Protein AF-A0A0G1VNS0-F1 (afdb_monomer_lite)

pLDDT: mean 80.57, std 12.19, range [51.22, 95.12]

Radius of gyration: 17.67 Å; chains: 1; bounding box: 46×28×46 Å

Structure (mmCIF, N/CA/C/O backbone):
data_AF-A0A0G1VNS0-F1
#
_entry.id   AF-A0A0G1VNS0-F1
#
loop_
_atom_site.group_PDB
_atom_site.id
_atom_site.type_symbol
_atom_site.label_atom_id
_atom_site.label_alt_id
_atom_site.label_comp_id
_atom_site.label_asym_id
_atom_site.label_entity_id
_atom_site.label_seq_id
_atom_site.pdbx_PDB_ins_code
_atom_site.Cartn_x
_atom_site.Cartn_y
_atom_site.Cartn_z
_atom_site.occupancy
_atom_site.B_iso_or_equiv
_atom_site.auth_seq_id
_atom_site.auth_comp_id
_atom_site.auth_asym_id
_atom_site.auth_atom_id
_atom_site.pdbx_PDB_model_num
ATOM 1 N N . MET A 1 1 ? 14.823 4.173 17.564 1.00 51.22 1 MET A N 1
ATOM 2 C CA . MET A 1 1 ? 14.722 3.215 16.434 1.00 51.22 1 MET A CA 1
ATOM 3 C C . MET A 1 1 ? 13.473 3.405 15.564 1.00 51.22 1 MET A C 1
ATOM 5 O O . MET A 1 1 ? 13.631 3.394 14.354 1.00 51.22 1 MET A O 1
ATOM 9 N N . LYS A 1 2 ? 12.267 3.659 16.111 1.00 54.31 2 LYS A N 1
ATOM 10 C CA . LYS A 1 2 ? 11.039 3.871 15.301 1.00 54.31 2 LYS A CA 1
ATOM 11 C C . LYS A 1 2 ? 11.139 4.997 14.253 1.00 54.31 2 LYS A C 1
ATOM 13 O O . LYS A 1 2 ? 10.669 4.820 13.140 1.00 54.31 2 LYS A O 1
ATOM 18 N N . HIS A 1 3 ? 11.786 6.119 14.576 1.00 52.09 3 HIS A N 1
ATOM 19 C CA . HIS A 1 3 ? 11.880 7.263 13.655 1.00 52.09 3 HIS A CA 1
ATOM 20 C C . HIS A 1 3 ? 12.806 7.024 12.457 1.00 52.09 3 HIS A C 1
ATOM 22 O O . HIS A 1 3 ? 12.506 7.506 11.376 1.00 52.09 3 HIS A O 1
ATOM 28 N N . ILE A 1 4 ? 13.879 6.243 12.622 1.00 65.94 4 ILE A N 1
ATOM 29 C CA . ILE A 1 4 ? 14.834 5.946 11.541 1.00 65.94 4 ILE A CA 1
ATOM 30 C C . ILE A 1 4 ? 14.182 5.046 10.491 1.00 65.94 4 ILE A C 1
ATOM 32 O O . ILE A 1 4 ? 14.292 5.323 9.307 1.00 65.94 4 ILE A O 1
ATOM 36 N N . VAL A 1 5 ? 13.426 4.029 10.922 1.00 63.66 5 VAL A N 1
ATOM 37 C CA . VAL A 1 5 ? 12.705 3.132 10.004 1.00 63.66 5 VAL A CA 1
ATOM 38 C C . VAL A 1 5 ? 11.670 3.901 9.185 1.00 63.66 5 VAL A C 1
ATOM 40 O O . VAL A 1 5 ? 11.587 3.700 7.982 1.00 63.66 5 VAL A O 1
ATOM 43 N N . VAL A 1 6 ? 10.931 4.823 9.811 1.00 59.28 6 VAL A N 1
ATOM 44 C CA . VAL A 1 6 ? 9.954 5.673 9.108 1.00 59.28 6 VAL A CA 1
ATOM 45 C C . VAL A 1 6 ? 10.649 6.615 8.123 1.00 59.28 6 VAL A C 1
ATOM 47 O O . VAL A 1 6 ? 10.181 6.767 7.000 1.00 59.28 6 VAL A O 1
ATOM 50 N N . LEU A 1 7 ? 11.786 7.205 8.507 1.00 65.12 7 LEU A N 1
ATOM 51 C CA . LEU A 1 7 ? 12.551 8.105 7.642 1.00 65.12 7 LEU A CA 1
ATOM 52 C C . LEU A 1 7 ? 13.134 7.363 6.430 1.00 65.12 7 LEU A C 1
ATOM 54 O O . LEU A 1 7 ? 13.029 7.847 5.308 1.00 65.12 7 LEU A O 1
ATOM 58 N N . SER A 1 8 ? 13.665 6.155 6.638 1.00 67.00 8 SER A N 1
ATOM 59 C CA . SER A 1 8 ?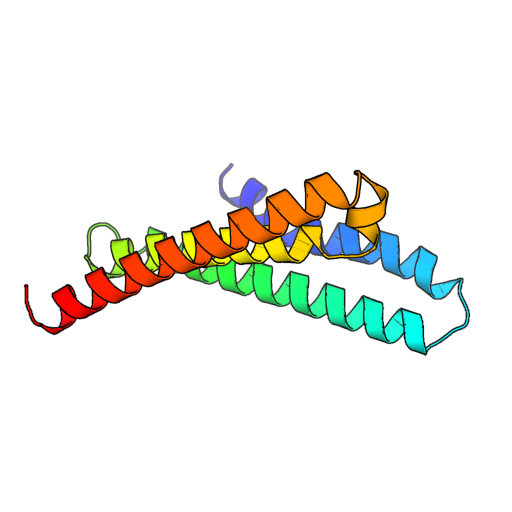 14.109 5.264 5.562 1.00 67.00 8 SER A CA 1
ATOM 60 C C . SER A 1 8 ? 12.954 4.857 4.650 1.00 67.00 8 SER A C 1
ATOM 62 O O . SER A 1 8 ? 13.124 4.856 3.437 1.00 67.00 8 SER A O 1
ATOM 64 N N . PHE A 1 9 ? 11.771 4.568 5.204 1.00 65.50 9 PHE A N 1
ATOM 65 C CA . PHE A 1 9 ? 10.589 4.215 4.412 1.00 65.50 9 PHE A CA 1
ATOM 66 C C . PHE A 1 9 ? 10.145 5.377 3.513 1.00 65.50 9 PHE A C 1
ATOM 68 O O . PHE A 1 9 ? 9.815 5.159 2.358 1.00 65.50 9 PHE A O 1
ATOM 75 N N . VAL A 1 10 ? 10.185 6.615 4.013 1.00 69.25 10 VAL A N 1
ATOM 76 C CA . VAL A 1 10 ? 9.794 7.815 3.250 1.00 69.25 10 VAL A CA 1
ATOM 77 C C . VAL A 1 10 ? 10.838 8.216 2.207 1.00 69.25 10 VAL A C 1
ATOM 79 O O . VAL A 1 10 ? 10.474 8.677 1.129 1.00 69.25 10 VAL A O 1
ATOM 82 N N . LEU A 1 11 ? 12.127 8.034 2.498 1.00 73.19 11 LEU A N 1
ATOM 83 C CA . LEU A 1 11 ? 13.208 8.398 1.577 1.00 73.19 11 LEU A CA 1
ATOM 84 C C . LEU A 1 11 ? 13.453 7.353 0.487 1.00 73.19 11 LEU A C 1
ATOM 86 O O . LEU A 1 11 ? 13.945 7.705 -0.581 1.00 73.19 11 LEU A O 1
ATOM 90 N N . PHE A 1 12 ? 13.104 6.088 0.722 1.00 74.94 12 PHE A N 1
ATOM 91 C CA . PHE A 1 12 ? 13.364 5.009 -0.232 1.00 74.94 12 PHE A CA 1
ATOM 92 C C . PHE A 1 12 ? 12.698 5.224 -1.609 1.00 74.94 12 PHE A C 1
ATOM 94 O O . PHE A 1 12 ? 13.404 5.109 -2.611 1.00 74.94 12 PHE A O 1
ATOM 101 N N . PRO A 1 13 ? 11.413 5.629 -1.712 1.00 72.88 13 PRO A N 1
ATOM 102 C CA . PRO A 1 13 ? 10.793 5.960 -2.996 1.00 72.88 13 PRO A CA 1
ATOM 103 C C . PRO A 1 13 ? 11.476 7.134 -3.708 1.00 72.88 13 PRO A C 1
ATOM 105 O O . PRO A 1 13 ? 11.640 7.098 -4.923 1.00 72.88 13 PRO A O 1
ATOM 108 N N . ALA A 1 14 ? 11.905 8.157 -2.962 1.00 72.94 14 ALA A N 1
ATOM 109 C CA . ALA A 1 14 ? 12.564 9.335 -3.524 1.00 72.94 14 ALA A CA 1
ATOM 110 C C . ALA A 1 14 ? 13.975 9.020 -4.054 1.00 72.94 14 ALA A C 1
ATOM 112 O O . ALA A 1 14 ? 14.368 9.524 -5.103 1.00 72.94 14 ALA A O 1
ATOM 113 N N . LEU A 1 15 ? 14.722 8.155 -3.359 1.00 74.62 15 LEU A N 1
ATOM 114 C CA . LEU A 1 15 ? 16.042 7.693 -3.798 1.00 74.62 15 LEU A CA 1
ATOM 115 C C . LEU A 1 15 ? 15.947 6.760 -5.010 1.00 74.62 15 LEU A C 1
ATOM 117 O O . LEU A 1 15 ? 16.730 6.894 -5.947 1.00 74.62 15 LEU A O 1
ATOM 121 N N . ALA A 1 16 ? 14.970 5.848 -5.018 1.00 73.19 16 ALA A N 1
ATOM 122 C CA . ALA A 1 16 ? 14.718 4.978 -6.163 1.00 73.19 16 ALA A CA 1
ATOM 123 C C . ALA A 1 16 ? 14.303 5.790 -7.404 1.00 73.19 16 ALA A C 1
ATOM 125 O O . ALA A 1 16 ? 14.773 5.512 -8.504 1.00 73.19 16 ALA A O 1
ATOM 126 N N . PHE A 1 17 ? 13.501 6.842 -7.215 1.00 70.50 17 PHE A N 1
ATOM 127 C CA . PHE A 1 17 ? 13.148 7.783 -8.273 1.00 70.50 17 PHE A CA 1
ATOM 128 C C . PHE A 1 17 ? 14.375 8.496 -8.849 1.00 70.50 17 PHE A C 1
ATOM 130 O O . PHE A 1 17 ? 14.575 8.461 -10.062 1.00 70.50 17 PHE A O 1
ATOM 137 N N . ALA A 1 18 ? 15.220 9.084 -7.995 1.00 69.75 18 ALA A N 1
ATOM 138 C CA . ALA A 1 18 ? 16.406 9.829 -8.422 1.00 69.75 18 ALA A CA 1
ATOM 139 C C . ALA A 1 18 ? 17.325 9.004 -9.344 1.00 69.75 18 ALA A C 1
ATOM 141 O O . ALA A 1 18 ? 17.737 9.500 -10.389 1.00 69.75 18 ALA A O 1
ATOM 142 N N . GLY A 1 19 ? 17.552 7.724 -9.023 1.00 66.56 19 GLY A N 1
ATOM 143 C CA . GLY A 1 19 ? 18.365 6.830 -9.857 1.00 66.56 19 GLY A CA 1
ATOM 144 C C . GLY A 1 19 ? 17.754 6.498 -11.225 1.00 66.56 19 GLY A C 1
ATOM 145 O O . GLY A 1 19 ? 18.482 6.170 -12.156 1.00 66.56 19 GLY A O 1
ATOM 146 N N . THR A 1 20 ? 16.430 6.598 -11.380 1.00 64.88 20 THR A N 1
ATOM 147 C CA . THR A 1 20 ? 15.768 6.398 -12.685 1.00 64.88 20 THR A CA 1
ATOM 148 C C . THR A 1 20 ? 15.674 7.671 -13.518 1.00 64.88 20 THR A C 1
ATOM 150 O O . THR A 1 20 ? 15.643 7.592 -14.741 1.00 64.88 20 THR A O 1
ATOM 153 N N . VAL A 1 21 ? 15.646 8.850 -12.889 1.00 64.44 21 VAL A N 1
ATOM 154 C CA . VAL A 1 21 ? 15.587 10.131 -13.610 1.00 64.44 21 VAL A CA 1
ATOM 155 C C . VAL A 1 21 ? 16.898 10.413 -14.336 1.00 64.44 21 VAL A C 1
ATOM 157 O O . VAL A 1 21 ? 16.852 10.880 -15.469 1.00 64.44 21 VAL A O 1
ATOM 160 N N . GLU A 1 22 ? 18.046 10.085 -13.737 1.00 61.44 22 GLU A N 1
ATOM 161 C CA . GLU A 1 22 ? 19.348 10.227 -14.406 1.00 61.44 22 GLU A CA 1
ATOM 162 C C . GLU A 1 22 ? 19.436 9.376 -15.679 1.00 61.44 22 GLU A C 1
ATOM 164 O O . GLU A 1 22 ? 19.898 9.876 -16.700 1.00 61.44 22 GLU A O 1
ATOM 169 N N . SER A 1 23 ? 18.918 8.139 -15.669 1.00 59.06 23 SER A N 1
ATOM 170 C CA . SER A 1 23 ? 18.929 7.297 -16.874 1.00 59.06 23 SER A CA 1
ATOM 171 C C . SER A 1 23 ? 17.887 7.713 -17.914 1.00 59.06 23 SER A C 1
ATOM 173 O O . SER A 1 23 ? 18.105 7.521 -19.103 1.00 59.06 23 SER A O 1
ATOM 175 N N . LEU A 1 24 ? 16.763 8.304 -17.496 1.00 54.31 24 LEU A N 1
ATOM 176 C CA . LEU A 1 24 ? 15.711 8.781 -18.400 1.00 54.31 24 LEU A CA 1
ATOM 177 C C . LEU A 1 24 ? 16.017 10.151 -19.014 1.00 54.31 24 LEU A C 1
ATOM 179 O O . LEU A 1 24 ? 15.523 10.441 -20.097 1.00 54.31 24 LEU A O 1
ATOM 183 N N . ALA A 1 25 ? 16.821 10.984 -18.348 1.00 58.03 25 ALA A N 1
ATOM 184 C CA . ALA A 1 25 ? 17.266 12.277 -18.869 1.00 58.03 25 ALA A CA 1
ATOM 185 C C . ALA A 1 25 ? 18.262 12.139 -20.035 1.00 58.03 25 ALA A C 1
ATOM 187 O O . ALA A 1 25 ? 18.406 13.066 -20.827 1.00 58.03 25 ALA A O 1
ATOM 188 N N . GLU A 1 26 ? 18.925 10.985 -20.154 1.00 60.38 26 GLU A N 1
ATOM 189 C CA . GLU A 1 26 ? 19.856 10.672 -21.244 1.00 60.38 26 GLU A CA 1
ATOM 190 C C . GLU A 1 26 ? 19.131 10.208 -22.528 1.00 60.38 26 GLU A C 1
ATOM 192 O O . GLU A 1 26 ? 19.710 10.239 -23.614 1.00 60.38 26 GLU A O 1
ATOM 197 N N . PHE A 1 27 ? 17.845 9.835 -22.435 1.00 54.06 27 PHE A N 1
ATOM 198 C CA . PHE A 1 27 ? 17.007 9.458 -23.578 1.00 54.06 27 PHE A CA 1
ATOM 199 C C . PHE A 1 27 ? 16.077 10.612 -23.981 1.00 54.06 27 PHE A C 1
ATOM 201 O O . PHE A 1 27 ? 15.054 10.884 -23.355 1.00 54.06 27 PHE A O 1
ATOM 208 N N . GLU A 1 28 ? 16.456 11.283 -25.065 1.00 55.38 28 GLU A N 1
ATOM 209 C CA . GLU A 1 28 ? 15.821 12.457 -25.672 1.00 55.38 28 GLU A CA 1
ATOM 210 C C . GLU A 1 28 ? 14.464 12.130 -26.340 1.00 55.38 28 GLU A C 1
ATOM 212 O O . GLU A 1 28 ? 14.289 12.259 -27.548 1.00 55.38 28 GLU A O 1
ATOM 217 N N . ASP A 1 29 ? 13.474 11.700 -25.551 1.00 59.28 29 ASP A N 1
ATOM 218 C CA . ASP A 1 29 ? 12.064 11.704 -25.950 1.00 59.28 29 ASP A CA 1
ATOM 219 C C . ASP A 1 29 ? 11.186 12.139 -24.764 1.00 59.28 29 ASP A C 1
ATOM 221 O O . ASP A 1 29 ? 10.894 11.379 -23.833 1.00 59.28 29 ASP A O 1
ATOM 225 N N . ASN A 1 30 ? 10.771 13.411 -24.786 1.00 57.94 30 ASN A N 1
ATOM 226 C CA . ASN A 1 30 ? 10.012 14.074 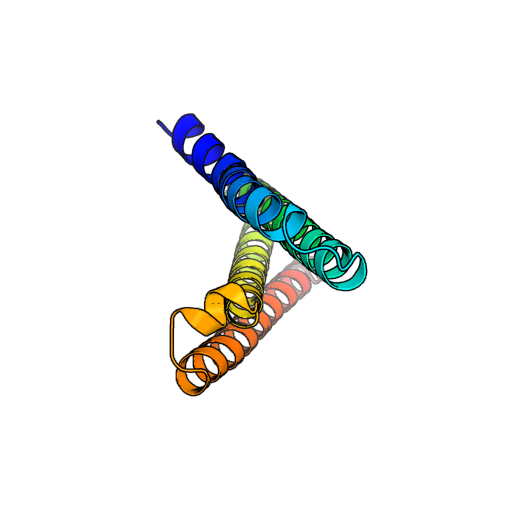-23.716 1.00 57.94 30 ASN A CA 1
ATOM 227 C C . ASN A 1 30 ? 8.746 13.304 -23.293 1.00 57.94 30 ASN A C 1
ATOM 229 O O . ASN A 1 30 ? 8.296 13.424 -22.151 1.00 57.94 30 ASN A O 1
ATOM 233 N N . SER A 1 31 ? 8.182 12.492 -24.191 1.00 61.78 31 SER A N 1
ATOM 234 C CA . SER A 1 31 ? 6.983 11.691 -23.934 1.00 61.78 31 SER A CA 1
ATOM 235 C C . SER A 1 31 ? 7.228 10.583 -22.900 1.00 61.78 31 SER A C 1
ATOM 237 O O . SER A 1 31 ? 6.395 10.362 -22.018 1.00 61.78 31 SER A O 1
ATOM 239 N N . GLY A 1 32 ? 8.385 9.913 -22.960 1.00 65.38 32 GLY A N 1
ATOM 240 C CA . GLY A 1 32 ? 8.748 8.843 -22.023 1.00 65.38 32 GLY A CA 1
ATOM 241 C C . GLY A 1 32 ? 9.095 9.375 -20.633 1.00 65.38 32 GLY A C 1
ATOM 242 O O . GLY A 1 32 ? 8.693 8.800 -19.617 1.00 65.38 32 GLY A O 1
ATOM 243 N N . LEU A 1 33 ? 9.767 10.528 -20.584 1.00 70.38 33 LEU A N 1
ATOM 244 C CA . LEU A 1 33 ? 10.130 11.199 -19.339 1.00 70.38 33 LEU A CA 1
ATOM 245 C C . LEU A 1 33 ? 8.887 11.686 -18.580 1.00 70.38 33 LEU A C 1
ATOM 247 O O . LEU A 1 33 ? 8.761 11.419 -17.387 1.00 70.38 33 LEU A O 1
ATOM 251 N N . LEU A 1 34 ? 7.925 12.321 -19.261 1.00 75.44 34 LEU A N 1
ATOM 252 C CA . LEU A 1 34 ? 6.659 12.759 -18.653 1.00 75.44 34 LEU A CA 1
ATOM 253 C C . LEU A 1 34 ? 5.834 11.585 -18.106 1.00 75.44 34 LEU A C 1
ATOM 255 O O . LEU A 1 34 ? 5.308 11.668 -16.993 1.00 75.44 34 LEU A O 1
ATOM 259 N N . ALA A 1 35 ? 5.745 10.480 -18.853 1.00 74.88 35 ALA A N 1
ATOM 260 C CA . ALA A 1 35 ? 5.047 9.278 -18.404 1.00 74.88 35 ALA A CA 1
ATOM 261 C C . ALA A 1 35 ? 5.707 8.678 -17.151 1.00 74.88 35 ALA A C 1
ATOM 263 O O . ALA A 1 35 ? 5.019 8.358 -16.180 1.00 74.88 35 ALA A O 1
ATOM 264 N N . SER A 1 36 ? 7.040 8.597 -17.132 1.00 76.25 36 SER A N 1
ATOM 265 C CA . SER A 1 36 ? 7.790 8.119 -15.969 1.00 76.25 36 SER A CA 1
ATOM 266 C C . SER A 1 36 ? 7.623 9.035 -14.752 1.00 76.25 36 SER A C 1
ATOM 268 O O . SER A 1 36 ? 7.293 8.558 -13.666 1.00 76.25 36 SER A O 1
ATOM 270 N N . LEU A 1 37 ? 7.751 10.356 -14.928 1.00 81.38 37 LEU A N 1
ATOM 271 C CA . LEU A 1 37 ? 7.495 11.343 -13.873 1.00 81.38 37 LEU A CA 1
ATOM 272 C C . LEU A 1 37 ? 6.082 11.200 -13.293 1.00 81.38 37 LEU A C 1
ATOM 274 O O . LEU A 1 37 ? 5.904 11.249 -12.076 1.00 81.38 37 LEU A O 1
ATOM 278 N N . SER A 1 38 ? 5.077 10.996 -14.150 1.00 83.56 38 SER A N 1
ATOM 279 C CA . SER A 1 38 ? 3.691 10.798 -13.723 1.00 83.56 38 SER A CA 1
ATOM 280 C C . SER A 1 38 ? 3.528 9.526 -12.888 1.00 83.56 38 SER A C 1
ATOM 282 O O . SER A 1 38 ? 2.858 9.556 -11.855 1.00 83.56 38 SER A O 1
ATOM 284 N N . VAL A 1 39 ? 4.147 8.416 -13.303 1.00 84.50 39 VAL A N 1
ATOM 285 C CA . VAL A 1 39 ? 4.119 7.148 -12.557 1.00 84.50 39 VAL A CA 1
ATOM 286 C C . VAL A 1 39 ? 4.786 7.311 -11.194 1.00 84.50 39 VAL A C 1
ATOM 288 O O . VAL A 1 39 ? 4.210 6.932 -10.178 1.00 84.50 39 VAL A O 1
ATOM 291 N N . TRP A 1 40 ? 5.966 7.921 -11.142 1.00 84.38 40 TRP A N 1
ATOM 292 C CA . TRP A 1 40 ? 6.685 8.143 -9.891 1.00 84.38 40 TRP A CA 1
ATOM 293 C C . TRP A 1 40 ? 5.966 9.091 -8.939 1.00 84.38 40 TRP A C 1
ATOM 295 O O . TRP A 1 40 ? 5.881 8.807 -7.745 1.00 84.38 40 TRP A O 1
ATOM 305 N N . SER A 1 41 ? 5.383 10.171 -9.460 1.00 84.88 41 SER A N 1
ATOM 306 C CA . SER A 1 41 ? 4.519 11.060 -8.684 1.00 84.88 41 SER A CA 1
ATOM 307 C C . SER A 1 41 ? 3.345 10.288 -8.075 1.00 84.88 41 SER A C 1
ATOM 309 O O . SER A 1 41 ? 3.116 10.365 -6.867 1.00 84.88 41 SER A O 1
ATOM 311 N N . ALA A 1 42 ? 2.663 9.455 -8.870 1.00 87.81 42 ALA A N 1
ATOM 312 C CA . ALA A 1 42 ? 1.576 8.611 -8.381 1.00 87.81 42 ALA A CA 1
ATOM 313 C C . ALA A 1 42 ? 2.046 7.633 -7.289 1.00 87.81 42 ALA A C 1
ATOM 315 O O . ALA A 1 42 ? 1.372 7.501 -6.268 1.00 87.81 42 ALA A O 1
ATOM 316 N N . ILE A 1 43 ? 3.214 6.999 -7.456 1.00 90.00 43 ILE A N 1
ATOM 317 C CA . ILE A 1 43 ? 3.800 6.087 -6.461 1.00 90.00 43 ILE A CA 1
ATOM 318 C C . ILE A 1 43 ? 4.084 6.820 -5.148 1.00 90.00 43 ILE A C 1
ATOM 320 O O . ILE A 1 43 ? 3.701 6.338 -4.083 1.00 90.00 43 ILE A O 1
ATOM 324 N N . ILE A 1 44 ? 4.730 7.987 -5.211 1.00 88.88 44 ILE A N 1
ATOM 325 C CA . ILE A 1 44 ? 5.090 8.781 -4.031 1.00 88.88 44 ILE A CA 1
ATOM 326 C C . ILE A 1 44 ? 3.829 9.243 -3.297 1.00 88.88 44 ILE A C 1
ATOM 328 O O . ILE A 1 44 ? 3.724 9.063 -2.083 1.00 88.88 44 ILE A O 1
ATOM 332 N N . VAL A 1 45 ? 2.855 9.800 -4.021 1.00 90.94 45 VAL A N 1
ATOM 333 C CA . VAL A 1 45 ? 1.592 10.266 -3.435 1.00 90.94 45 VAL A CA 1
ATOM 334 C C . VAL A 1 45 ? 0.841 9.099 -2.800 1.00 90.94 45 VAL A C 1
ATOM 336 O O . VAL A 1 45 ? 0.489 9.184 -1.625 1.00 90.94 45 VAL A O 1
ATOM 339 N N . ALA A 1 46 ? 0.662 7.989 -3.522 1.00 89.38 46 ALA A N 1
ATOM 340 C CA . ALA A 1 46 ? -0.021 6.806 -3.005 1.00 89.38 46 ALA A CA 1
ATOM 341 C C . ALA A 1 46 ? 0.660 6.268 -1.740 1.00 89.38 46 ALA A C 1
ATOM 343 O O . ALA A 1 46 ? -0.006 6.001 -0.739 1.00 89.38 46 ALA A O 1
ATOM 344 N N . PHE A 1 47 ? 1.990 6.180 -1.747 1.00 90.75 47 PHE A N 1
ATOM 345 C CA . PHE A 1 47 ? 2.766 5.730 -0.601 1.00 90.75 47 PHE A CA 1
ATOM 346 C C . PHE A 1 47 ? 2.587 6.636 0.623 1.00 90.75 47 PHE A C 1
ATOM 348 O O . PHE A 1 47 ? 2.326 6.147 1.725 1.00 90.75 47 PHE A O 1
ATOM 355 N N . ILE A 1 48 ? 2.676 7.958 0.440 1.00 91.69 48 ILE A N 1
ATOM 356 C CA . ILE A 1 48 ? 2.473 8.934 1.518 1.00 91.69 48 ILE A CA 1
ATOM 357 C C . ILE A 1 48 ? 1.048 8.832 2.066 1.00 91.69 48 ILE A C 1
ATOM 359 O O . ILE A 1 48 ? 0.865 8.797 3.284 1.00 91.69 48 ILE A O 1
ATOM 363 N N . THR A 1 49 ? 0.038 8.742 1.198 1.00 91.38 49 THR A N 1
ATOM 364 C CA . THR A 1 49 ? -1.362 8.605 1.614 1.00 91.38 49 THR A CA 1
ATOM 365 C C . THR A 1 49 ? -1.581 7.331 2.429 1.00 91.38 49 THR A C 1
ATOM 367 O O . THR A 1 49 ? -2.174 7.391 3.507 1.00 91.38 49 THR A O 1
ATOM 370 N N . ILE A 1 50 ? -1.049 6.192 1.979 1.00 92.00 50 ILE A N 1
ATOM 371 C CA . ILE A 1 50 ? -1.130 4.919 2.708 1.00 92.00 50 ILE A CA 1
ATOM 372 C C . ILE A 1 50 ? -0.459 5.033 4.076 1.00 92.00 50 ILE A C 1
ATOM 374 O O . ILE A 1 50 ? -1.050 4.646 5.085 1.00 92.00 50 ILE A O 1
ATOM 378 N N . ALA A 1 51 ? 0.745 5.609 4.132 1.00 89.50 51 ALA A N 1
ATOM 379 C CA . ALA A 1 51 ? 1.470 5.815 5.379 1.00 89.50 51 ALA A CA 1
ATOM 380 C C . ALA A 1 51 ? 0.690 6.714 6.351 1.00 89.50 51 ALA A C 1
ATOM 382 O O . ALA A 1 51 ? 0.586 6.392 7.536 1.00 89.50 51 ALA A O 1
ATOM 383 N N . MET A 1 52 ? 0.090 7.804 5.862 1.00 89.31 52 MET A N 1
ATOM 384 C CA . MET A 1 52 ? -0.762 8.677 6.673 1.00 89.31 52 MET A CA 1
ATOM 385 C C . MET A 1 52 ? -1.961 7.924 7.248 1.00 89.31 52 MET A C 1
ATOM 387 O O . MET A 1 52 ? -2.243 8.066 8.438 1.00 89.31 52 MET A O 1
ATOM 391 N N . VAL A 1 53 ? -2.633 7.089 6.451 1.00 89.94 53 VAL A N 1
ATOM 392 C CA . VAL A 1 53 ? -3.783 6.308 6.934 1.00 89.94 53 VAL A CA 1
ATOM 393 C C . VAL A 1 53 ? -3.336 5.262 7.957 1.00 89.94 53 VAL A C 1
ATOM 395 O O . VAL A 1 53 ? -4.001 5.092 8.977 1.00 89.94 53 VAL A O 1
ATOM 398 N N . TRP A 1 54 ? -2.175 4.630 7.761 1.00 88.31 54 TRP A N 1
ATOM 399 C CA . TRP A 1 54 ? -1.603 3.683 8.725 1.00 88.31 54 TRP A CA 1
ATOM 400 C C . TRP A 1 54 ? -1.275 4.348 10.070 1.00 88.31 54 TRP A C 1
ATOM 402 O O . TRP A 1 54 ? -1.555 3.818 11.150 1.00 88.31 54 TRP A O 1
ATOM 412 N N . ILE A 1 55 ? -0.700 5.551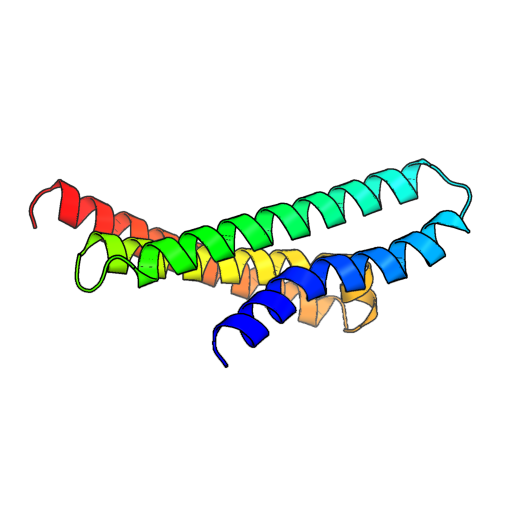 10.021 1.00 88.06 55 ILE A N 1
ATOM 413 C CA . ILE A 1 55 ? -0.411 6.357 11.212 1.00 88.06 55 ILE A CA 1
ATOM 414 C C . ILE A 1 55 ? -1.716 6.805 11.882 1.00 88.06 55 ILE A C 1
ATOM 416 O O . ILE A 1 55 ? -1.822 6.747 13.106 1.00 88.06 55 ILE A O 1
ATOM 420 N N . GLY A 1 56 ? -2.720 7.211 11.103 1.00 84.19 56 GLY A N 1
ATOM 421 C CA . GLY A 1 56 ? -4.048 7.561 11.603 1.00 84.19 56 GLY A CA 1
ATOM 422 C C . GLY A 1 56 ? -4.710 6.396 12.340 1.00 84.19 56 GLY A C 1
ATOM 423 O O . GLY A 1 56 ? -5.086 6.539 13.502 1.00 84.19 56 GLY A O 1
ATOM 424 N N . GLY A 1 57 ? -4.764 5.221 11.708 1.00 83.38 57 GLY A N 1
ATOM 425 C CA . GLY A 1 57 ? -5.363 4.012 12.278 1.00 83.38 57 GLY A CA 1
ATOM 426 C C . GLY A 1 57 ? -4.652 3.534 13.543 1.00 83.38 57 GLY A C 1
ATOM 427 O O . GLY A 1 57 ? -5.299 3.241 14.548 1.00 83.38 57 GLY A O 1
ATOM 428 N N . SER A 1 58 ? -3.315 3.546 13.548 1.00 81.69 58 SER A N 1
ATOM 429 C CA . SER A 1 58 ? -2.519 3.138 14.715 1.00 81.69 58 SER A CA 1
ATOM 430 C C . SER A 1 58 ? -2.613 4.098 15.903 1.00 81.69 58 SER A C 1
ATOM 432 O O . SER A 1 58 ? -2.416 3.674 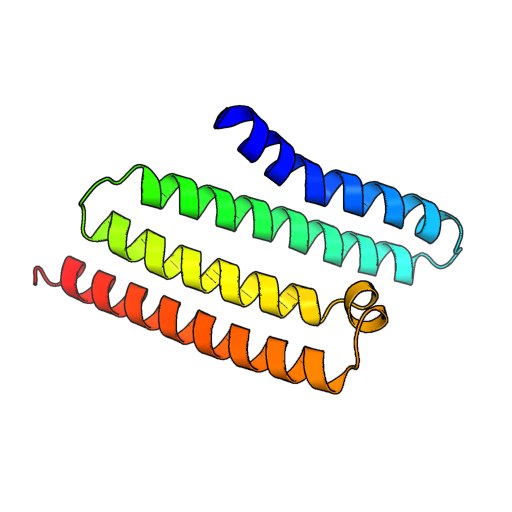17.039 1.00 81.69 58 SER A O 1
ATOM 434 N N . ARG A 1 59 ? -2.932 5.380 15.686 1.00 83.88 59 ARG A N 1
ATOM 435 C CA . ARG A 1 59 ? -3.141 6.339 16.783 1.00 83.88 59 ARG A CA 1
ATOM 436 C C . ARG A 1 59 ? -4.516 6.201 17.439 1.00 83.88 59 ARG A C 1
ATOM 438 O O . ARG A 1 59 ? -4.630 6.500 18.627 1.00 83.88 59 ARG A O 1
ATOM 445 N N . MET A 1 60 ? -5.522 5.693 16.728 1.00 80.88 60 MET A N 1
ATOM 446 C CA . MET A 1 60 ? -6.894 5.491 17.225 1.00 80.88 60 MET A CA 1
ATOM 447 C C . MET A 1 60 ? -7.038 4.186 18.036 1.00 80.88 60 MET A C 1
ATOM 449 O O . MET A 1 60 ? -7.879 3.338 17.731 1.00 80.88 60 MET A O 1
ATOM 453 N N . HIS A 1 61 ? -6.196 4.015 19.063 1.00 60.75 61 HIS A N 1
ATOM 454 C CA . HIS A 1 61 ? -6.096 2.803 19.885 1.00 60.75 61 HIS A CA 1
ATOM 455 C C . HIS A 1 61 ? -7.468 2.321 20.399 1.00 60.75 61 HIS A C 1
ATOM 457 O O . HIS A 1 61 ? -8.084 2.961 21.246 1.00 60.75 61 HIS A O 1
ATOM 463 N N . GLY A 1 62 ? -7.917 1.161 19.908 1.00 66.69 62 GLY A N 1
ATOM 464 C CA . GLY A 1 62 ? -9.037 0.392 20.468 1.00 66.69 62 GLY A CA 1
ATOM 465 C C . GLY A 1 62 ? -10.445 0.749 19.975 1.00 66.69 62 GLY A C 1
ATOM 466 O O . GLY A 1 62 ? -11.383 0.028 20.298 1.00 66.69 62 GLY A O 1
ATOM 467 N N . GLY A 1 63 ? -10.615 1.806 19.175 1.00 78.06 63 GLY A N 1
ATOM 468 C CA . GLY A 1 63 ? -11.924 2.181 18.624 1.00 78.06 63 GLY A CA 1
ATOM 469 C C . GLY A 1 63 ? -12.300 1.402 17.358 1.00 78.06 63 GLY A C 1
ATOM 470 O O . GLY A 1 63 ? -11.428 1.014 16.575 1.00 78.06 63 GLY A O 1
ATOM 471 N N . ILE A 1 64 ? -13.605 1.246 17.093 1.00 80.81 64 ILE A N 1
ATOM 472 C CA . ILE A 1 64 ? -14.119 0.637 15.848 1.00 80.81 64 ILE A CA 1
ATOM 473 C C . ILE A 1 64 ? -13.553 1.367 14.620 1.00 80.81 64 ILE A C 1
ATOM 475 O O . ILE A 1 64 ? -13.104 0.727 13.672 1.00 80.81 64 ILE A O 1
ATOM 479 N N . PHE A 1 65 ? -13.447 2.697 14.687 1.00 83.31 65 PHE A N 1
ATOM 480 C CA . PHE A 1 65 ? -12.817 3.517 13.649 1.00 83.31 65 PHE A CA 1
ATOM 481 C C . PHE A 1 65 ? -11.338 3.189 13.410 1.00 83.31 65 PHE A C 1
ATOM 483 O O . PHE A 1 65 ? -10.915 3.159 12.259 1.00 83.31 65 PHE A O 1
ATOM 490 N N . GLY A 1 66 ? -10.560 2.887 14.455 1.00 85.44 66 GLY A N 1
ATOM 491 C CA . GLY A 1 66 ? -9.166 2.458 14.299 1.00 85.44 66 GLY A CA 1
ATOM 492 C C . GLY A 1 66 ? -9.064 1.091 13.619 1.00 85.44 66 GLY A C 1
ATOM 493 O O . GLY A 1 66 ? -8.235 0.894 12.732 1.00 85.44 66 GLY A O 1
ATOM 494 N N . SER A 1 67 ? -9.965 0.161 13.963 1.00 86.12 67 SER A N 1
ATOM 495 C CA . SER A 1 67 ? -10.065 -1.133 13.276 1.00 86.12 67 SER A CA 1
ATOM 496 C C . SER A 1 67 ? -10.427 -0.957 11.799 1.00 86.12 67 SER A C 1
ATOM 498 O O . SER A 1 67 ? -9.752 -1.529 10.947 1.00 86.12 67 SER A O 1
ATOM 500 N N . VAL A 1 68 ? -11.434 -0.133 11.484 1.00 90.81 68 VAL A N 1
ATOM 501 C CA . VAL A 1 68 ? -11.836 0.194 10.105 1.00 90.81 68 VAL A CA 1
ATOM 502 C C . VAL A 1 68 ? -10.667 0.786 9.324 1.00 90.81 68 VAL A C 1
ATOM 504 O O . VAL A 1 68 ? -10.360 0.290 8.242 1.00 90.81 68 VAL A O 1
ATOM 507 N N . LEU A 1 69 ? -9.986 1.797 9.877 1.00 90.06 69 LEU A N 1
ATOM 508 C CA . LEU A 1 69 ? -8.851 2.433 9.209 1.00 90.06 69 LEU A CA 1
ATOM 509 C C . LEU A 1 69 ? -7.720 1.443 8.941 1.00 90.06 69 LEU A C 1
ATOM 511 O O . LEU A 1 69 ? -7.143 1.505 7.864 1.00 90.06 69 LEU A O 1
ATOM 515 N N . ASN A 1 70 ? -7.442 0.512 9.859 1.00 90.50 70 ASN A N 1
ATOM 516 C CA . ASN A 1 70 ? -6.410 -0.509 9.664 1.00 90.50 70 ASN A CA 1
ATOM 517 C C . ASN A 1 70 ? -6.762 -1.503 8.544 1.00 90.50 70 ASN A C 1
ATOM 519 O O . ASN A 1 70 ? -5.893 -1.871 7.756 1.00 90.50 70 ASN A O 1
ATOM 523 N N . TYR A 1 71 ? -8.023 -1.942 8.441 1.00 91.62 71 TYR A N 1
ATOM 524 C CA . TYR A 1 71 ? -8.458 -2.784 7.315 1.00 91.62 71 TYR A CA 1
ATOM 525 C C . TYR A 1 71 ? -8.419 -2.014 5.995 1.00 91.62 71 TYR A C 1
ATOM 527 O O . TYR A 1 71 ? -7.965 -2.541 4.981 1.00 91.62 71 TYR A O 1
ATOM 535 N N . PHE A 1 72 ? -8.845 -0.751 6.018 1.00 92.50 72 PHE A N 1
ATOM 536 C CA . PHE A 1 72 ? -8.828 0.115 4.848 1.00 92.50 72 PHE A CA 1
ATOM 537 C C . PHE A 1 72 ? -7.397 0.374 4.368 1.00 92.50 72 PHE A C 1
ATOM 539 O O . PHE A 1 72 ? -7.096 0.221 3.186 1.00 92.50 72 PHE A O 1
ATOM 546 N N . SER A 1 73 ? -6.485 0.687 5.288 1.00 91.69 73 SER A N 1
ATOM 547 C CA . SER A 1 73 ? -5.072 0.886 4.990 1.00 91.69 73 SER A CA 1
ATOM 548 C C . SER A 1 73 ? -4.411 -0.397 4.501 1.00 91.69 73 SER A C 1
ATOM 550 O O . SER A 1 73 ? -3.629 -0.337 3.559 1.00 91.69 73 SER A O 1
ATOM 552 N N . ALA A 1 74 ? -4.746 -1.562 5.070 1.00 93.31 74 ALA A N 1
ATOM 553 C CA . ALA A 1 74 ? -4.244 -2.857 4.596 1.00 93.31 74 ALA A CA 1
ATOM 554 C C . ALA A 1 74 ? -4.696 -3.138 3.161 1.00 93.31 74 ALA A C 1
ATOM 556 O O . ALA A 1 74 ? -3.887 -3.556 2.332 1.00 93.31 74 ALA A O 1
ATOM 557 N N . GLY A 1 75 ? -5.959 -2.831 2.856 1.00 93.88 75 GLY A N 1
ATOM 558 C CA . GLY A 1 75 ? -6.490 -2.897 1.502 1.00 93.88 75 GLY A CA 1
ATOM 559 C C . GLY A 1 75 ? -5.734 -1.982 0.541 1.00 93.88 75 GLY A C 1
ATOM 560 O O . GLY A 1 75 ? -5.285 -2.438 -0.506 1.00 93.88 75 GLY A O 1
ATOM 561 N N . MET A 1 76 ? -5.519 -0.714 0.913 1.00 93.94 76 MET A N 1
ATOM 562 C CA . MET A 1 76 ? -4.767 0.232 0.077 1.00 93.94 76 MET A CA 1
ATOM 563 C C . MET A 1 76 ? -3.318 -0.211 -0.157 1.00 93.94 76 MET A C 1
ATOM 565 O O . MET A 1 76 ? -2.830 -0.087 -1.276 1.00 93.94 76 MET A O 1
ATOM 569 N N . THR A 1 77 ? -2.643 -0.773 0.850 1.00 94.31 77 THR A N 1
ATOM 570 C CA . THR A 1 77 ? -1.289 -1.329 0.693 1.00 94.31 77 THR A CA 1
ATOM 571 C C . THR A 1 77 ? -1.268 -2.494 -0.294 1.00 94.31 77 THR A C 1
ATOM 573 O O . THR A 1 77 ? -0.373 -2.558 -1.133 1.00 94.31 77 THR A O 1
ATOM 576 N N . ALA A 1 78 ? -2.250 -3.399 -0.230 1.00 94.50 78 ALA A N 1
ATOM 577 C CA . ALA A 1 78 ? -2.355 -4.506 -1.178 1.00 94.50 78 ALA A CA 1
ATOM 578 C C . ALA A 1 78 ? -2.572 -3.998 -2.612 1.00 94.50 78 ALA A C 1
ATOM 580 O O . ALA A 1 78 ? -1.851 -4.413 -3.516 1.00 94.50 78 ALA A O 1
ATOM 581 N N . LEU A 1 79 ? -3.487 -3.040 -2.810 1.00 94.06 79 LEU A N 1
ATOM 582 C CA . LEU A 1 79 ? -3.700 -2.416 -4.121 1.00 94.06 79 LEU A CA 1
ATOM 583 C C . LEU A 1 79 ? -2.435 -1.722 -4.639 1.00 94.06 79 LEU A C 1
ATOM 585 O O . LEU A 1 79 ? -2.100 -1.854 -5.810 1.00 94.06 79 LEU A O 1
ATOM 589 N N . PHE A 1 80 ? -1.713 -1.014 -3.773 1.00 93.69 80 PHE A N 1
ATOM 590 C CA . PHE A 1 80 ? -0.477 -0.322 -4.135 1.00 93.69 80 PHE A CA 1
ATOM 591 C C . PHE A 1 80 ? 0.641 -1.283 -4.539 1.00 93.69 80 PHE A C 1
ATOM 593 O O . PHE A 1 80 ? 1.300 -1.069 -5.553 1.00 93.69 80 PHE A O 1
ATOM 600 N N . LEU A 1 81 ? 0.830 -2.369 -3.789 1.00 92.25 81 LEU A N 1
ATOM 601 C CA . LEU A 1 81 ? 1.782 -3.413 -4.158 1.00 92.25 81 LEU A CA 1
ATOM 602 C C . LEU A 1 81 ? 1.390 -4.080 -5.484 1.00 92.25 81 LEU A C 1
ATOM 604 O O . LEU A 1 81 ? 2.266 -4.344 -6.300 1.00 92.25 81 LEU A O 1
ATOM 608 N N . GLY A 1 82 ? 0.092 -4.286 -5.731 1.00 90.69 82 GLY A N 1
ATOM 609 C CA . GLY A 1 82 ? -0.407 -4.769 -7.017 1.00 90.69 82 GLY A CA 1
ATOM 610 C C . GLY A 1 82 ? -0.096 -3.781 -8.139 1.00 90.69 82 GLY A C 1
ATOM 611 O O . GLY A 1 82 ? 0.455 -4.161 -9.163 1.00 90.69 82 GLY A O 1
ATOM 612 N N . PHE A 1 83 ? -0.367 -2.492 -7.939 1.00 89.56 83 PHE A N 1
ATOM 613 C CA . PHE A 1 83 ? -0.036 -1.450 -8.909 1.00 89.56 83 PHE A CA 1
ATOM 614 C C . PHE A 1 83 ? 1.457 -1.456 -9.268 1.00 89.56 83 PHE A C 1
ATOM 616 O O . PHE A 1 83 ? 1.795 -1.396 -10.448 1.00 89.56 83 PHE A O 1
ATOM 623 N N . ILE A 1 84 ? 2.342 -1.613 -8.275 1.00 89.38 84 ILE A N 1
ATOM 624 C CA . ILE A 1 84 ? 3.795 -1.696 -8.484 1.00 89.38 84 ILE A CA 1
ATOM 625 C C . ILE A 1 84 ? 4.175 -2.852 -9.421 1.00 89.38 84 ILE A C 1
ATOM 627 O O . ILE A 1 84 ? 5.070 -2.680 -10.247 1.00 89.38 84 ILE A O 1
ATOM 631 N N . THR A 1 85 ? 3.501 -4.007 -9.362 1.00 88.19 85 THR A N 1
ATOM 632 C CA . THR A 1 85 ? 3.825 -5.129 -10.265 1.00 88.19 85 THR A CA 1
ATOM 633 C C . THR A 1 85 ? 3.493 -4.846 -11.729 1.00 88.19 85 THR A C 1
ATOM 635 O O . THR A 1 85 ? 4.074 -5.472 -12.615 1.00 88.19 85 THR A O 1
ATOM 638 N N . GLY A 1 86 ? 2.603 -3.887 -11.997 1.00 82.81 86 GLY A N 1
ATOM 639 C CA . GLY A 1 86 ? 2.256 -3.437 -13.345 1.00 82.81 86 GLY A CA 1
ATOM 640 C C . GLY A 1 86 ? 3.232 -2.419 -13.938 1.00 82.81 86 GLY A C 1
ATOM 641 O O . GLY A 1 86 ? 3.078 -2.035 -15.095 1.00 82.81 86 GLY A O 1
ATOM 642 N N . VAL A 1 87 ? 4.224 -1.953 -13.173 1.00 83.81 87 VAL A N 1
ATOM 643 C CA . VAL A 1 87 ? 5.112 -0.881 -13.626 1.00 83.81 87 VAL A CA 1
ATOM 644 C C . VAL A 1 87 ? 6.250 -1.446 -14.496 1.00 83.81 87 VAL A C 1
ATOM 646 O O . VAL A 1 87 ? 6.841 -2.464 -14.123 1.00 83.81 87 VAL A O 1
ATOM 649 N N . PRO A 1 88 ? 6.618 -0.807 -15.631 1.00 76.81 88 PRO A N 1
ATOM 650 C CA . PRO A 1 88 ? 7.542 -1.391 -16.615 1.00 76.81 88 PRO A CA 1
ATOM 651 C C . PRO A 1 88 ? 8.892 -1.877 -16.063 1.00 76.81 88 PRO A C 1
ATOM 653 O O . PRO A 1 88 ? 9.383 -2.928 -16.463 1.00 76.81 88 PRO A O 1
ATOM 656 N N . TRP A 1 89 ? 9.477 -1.156 -15.103 1.00 74.44 89 TRP A N 1
ATOM 657 C CA . TRP A 1 89 ? 10.765 -1.506 -14.483 1.00 74.44 89 TRP A CA 1
ATOM 658 C C . TRP A 1 89 ? 10.669 -2.666 -13.480 1.00 74.44 89 TRP A C 1
ATOM 660 O O . TRP A 1 89 ? 11.676 -3.288 -13.150 1.00 74.44 89 TRP A O 1
ATOM 670 N N . VAL A 1 90 ? 9.465 -3.003 -13.016 1.00 77.12 90 VAL A N 1
ATOM 671 C CA . VAL A 1 90 ? 9.214 -4.207 -12.210 1.00 77.12 90 VAL A CA 1
ATOM 672 C C . VAL A 1 90 ? 8.949 -5.405 -13.116 1.00 77.12 90 VAL A C 1
ATOM 674 O O . VAL A 1 90 ? 9.417 -6.507 -12.832 1.00 77.12 90 VAL A O 1
ATOM 677 N N . GLN A 1 91 ? 8.290 -5.181 -14.256 1.00 78.25 91 GLN A N 1
ATOM 678 C CA . GLN A 1 91 ? 8.083 -6.210 -15.277 1.00 78.25 91 GLN A CA 1
ATOM 679 C C . GLN A 1 91 ? 9.383 -6.747 -15.880 1.00 78.25 91 GLN A C 1
ATOM 681 O O . GLN A 1 91 ? 9.431 -7.908 -16.272 1.00 78.25 91 GLN A O 1
ATOM 686 N N . SER A 1 92 ? 10.465 -5.964 -15.884 1.00 76.12 92 SER A N 1
ATOM 687 C CA . SER A 1 92 ? 11.785 -6.451 -16.301 1.00 76.12 92 SER A CA 1
ATOM 688 C C . SER A 1 92 ? 12.456 -7.407 -15.304 1.00 76.12 92 SER A C 1
ATOM 690 O O . SER A 1 92 ? 13.433 -8.057 -15.665 1.00 76.12 92 SER A O 1
ATOM 692 N N . LEU A 1 93 ? 11.975 -7.500 -14.058 1.00 75.81 93 LEU A N 1
ATOM 693 C CA . LEU A 1 93 ? 12.613 -8.290 -12.992 1.00 75.81 93 LEU A CA 1
ATOM 694 C C . LEU A 1 93 ? 12.071 -9.723 -12.872 1.00 75.81 93 LEU A C 1
ATOM 696 O O . LEU A 1 93 ? 12.724 -10.575 -12.271 1.00 75.81 93 LEU A O 1
ATOM 700 N N . ALA A 1 94 ? 10.884 -10.003 -13.409 1.00 77.25 94 ALA A N 1
ATOM 701 C CA . ALA A 1 94 ? 10.215 -11.296 -13.289 1.0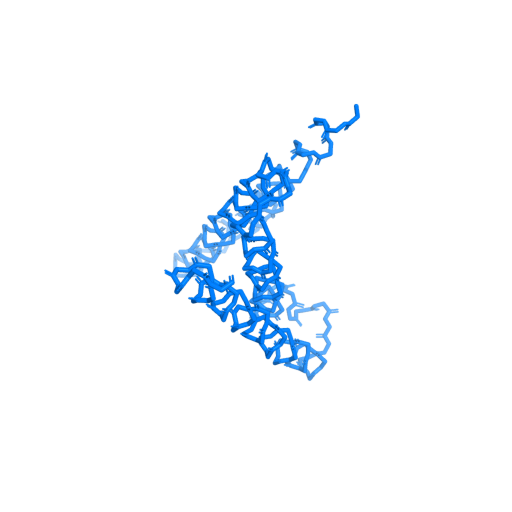0 77.25 94 ALA A CA 1
ATOM 702 C C . ALA A 1 94 ? 9.349 -11.584 -14.522 1.00 77.25 94 ALA A C 1
ATOM 704 O O . ALA A 1 94 ? 9.049 -10.692 -15.307 1.00 77.25 94 ALA A O 1
ATOM 705 N N . SER A 1 95 ? 8.921 -12.837 -14.714 1.00 82.25 95 SER A N 1
ATOM 706 C CA . SER A 1 95 ? 8.069 -13.164 -15.865 1.00 82.25 95 SER A CA 1
ATOM 707 C C . SER A 1 95 ? 6.732 -12.415 -15.789 1.00 82.25 95 SER A C 1
ATOM 709 O O . SER A 1 95 ? 6.104 -12.403 -14.723 1.00 82.25 95 SER A O 1
ATOM 711 N N . ALA A 1 96 ? 6.247 -11.925 -16.931 1.00 80.06 96 ALA A N 1
ATOM 712 C CA . ALA A 1 96 ? 4.961 -11.237 -17.038 1.00 80.06 96 ALA A CA 1
ATOM 713 C C . ALA A 1 96 ? 3.797 -12.045 -16.432 1.00 80.06 96 ALA A C 1
ATOM 715 O O . ALA A 1 96 ? 2.992 -11.493 -15.692 1.00 80.06 96 ALA A O 1
ATOM 716 N N . PHE A 1 97 ? 3.762 -13.366 -16.650 1.00 82.12 97 PHE A N 1
ATOM 717 C CA . PHE A 1 97 ? 2.704 -14.238 -16.127 1.00 82.12 97 PHE A CA 1
ATOM 718 C C . PHE A 1 97 ? 2.625 -14.246 -14.590 1.00 82.12 97 PHE A C 1
ATOM 720 O O . PHE A 1 97 ? 1.550 -14.079 -14.017 1.00 82.12 97 PHE A O 1
ATOM 727 N N . TYR A 1 98 ? 3.765 -14.410 -13.908 1.00 84.00 98 TYR A N 1
ATOM 728 C CA . TYR A 1 98 ? 3.807 -14.373 -12.441 1.00 84.00 98 TYR A CA 1
ATOM 729 C C . TYR A 1 98 ? 3.404 -12.999 -11.889 1.00 84.00 98 TYR A C 1
ATOM 731 O O . TYR A 1 98 ? 2.690 -12.934 -10.890 1.00 84.00 98 TYR A O 1
ATOM 739 N N . LEU A 1 99 ? 3.824 -11.908 -12.534 1.00 86.12 99 LEU A N 1
ATOM 740 C CA . LEU A 1 99 ? 3.488 -10.556 -12.086 1.00 86.12 99 LEU A CA 1
ATOM 741 C C . LEU A 1 99 ? 2.007 -10.217 -12.271 1.00 86.12 99 LEU A C 1
ATOM 743 O O . LEU A 1 99 ? 1.447 -9.553 -11.400 1.00 86.12 99 LEU A O 1
ATOM 747 N N . ASP A 1 100 ? 1.367 -10.715 -13.330 1.00 86.06 100 ASP A N 1
ATOM 748 C CA . ASP A 1 100 ? -0.075 -10.553 -13.570 1.00 86.06 100 ASP A CA 1
ATOM 749 C C . ASP A 1 100 ? -0.921 -11.332 -12.555 1.00 86.06 100 ASP A C 1
ATOM 751 O O . ASP A 1 100 ? -1.931 -10.836 -12.044 1.00 86.06 100 ASP A O 1
ATOM 755 N N . LEU A 1 101 ? -0.483 -12.546 -12.207 1.00 88.44 101 LEU A N 1
ATOM 756 C CA . LEU A 1 101 ? -1.128 -13.352 -11.173 1.00 88.44 101 LEU A CA 1
ATOM 757 C C . LEU A 1 101 ? -1.029 -12.671 -9.799 1.00 88.44 101 LEU A C 1
ATOM 759 O O . LEU A 1 101 ? -2.012 -12.599 -9.054 1.00 88.44 101 LEU A O 1
ATOM 763 N N . ILE A 1 102 ? 0.152 -12.141 -9.467 1.00 90.44 102 ILE A N 1
ATOM 764 C CA . ILE A 1 102 ? 0.371 -11.365 -8.242 1.00 90.44 102 ILE A CA 1
ATOM 765 C C . ILE A 1 102 ? -0.480 -10.091 -8.275 1.00 90.44 102 ILE A C 1
ATOM 767 O O . ILE A 1 102 ? -1.192 -9.832 -7.312 1.00 90.44 102 ILE A O 1
ATOM 771 N N . ASN A 1 103 ? -0.493 -9.343 -9.382 1.00 91.50 103 ASN A N 1
ATOM 772 C CA . ASN A 1 103 ? -1.328 -8.152 -9.541 1.00 91.50 103 ASN A CA 1
ATOM 773 C C . ASN A 1 103 ? -2.798 -8.467 -9.231 1.00 91.50 103 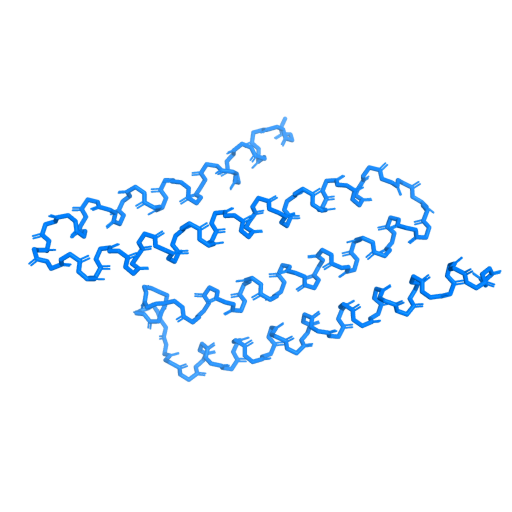ASN A C 1
ATOM 775 O O . ASN A 1 103 ? -3.373 -7.920 -8.291 1.00 91.50 103 ASN A O 1
ATOM 779 N N . SER A 1 104 ? -3.374 -9.427 -9.954 1.00 91.56 104 SER A N 1
ATOM 780 C CA . SER A 1 104 ? -4.788 -9.785 -9.834 1.00 91.56 104 SER A CA 1
ATOM 781 C C . SER A 1 104 ? -5.146 -10.244 -8.419 1.00 91.56 104 SER A C 1
ATOM 783 O O . SER A 1 104 ? -6.155 -9.819 -7.855 1.00 91.56 104 SER A O 1
ATOM 785 N N . SER A 1 105 ? -4.301 -11.077 -7.804 1.00 93.00 105 SER A N 1
ATOM 786 C CA . SER A 1 105 ? -4.534 -11.573 -6.443 1.00 93.00 105 SER A CA 1
ATOM 787 C C . SER A 1 105 ? -4.448 -10.468 -5.386 1.00 93.00 105 SER A C 1
ATOM 789 O O . SER A 1 105 ? -5.296 -10.419 -4.491 1.00 93.00 105 SER A O 1
ATOM 791 N N . LEU A 1 106 ? -3.492 -9.542 -5.508 1.00 93.19 106 LEU A N 1
ATOM 792 C CA . LEU A 1 106 ? -3.365 -8.389 -4.616 1.00 93.19 106 LEU A CA 1
ATOM 793 C C . LEU A 1 106 ? -4.539 -7.422 -4.758 1.00 93.19 106 LEU A C 1
ATOM 795 O O . LEU A 1 106 ? -5.025 -6.912 -3.747 1.00 93.19 106 LEU A O 1
ATOM 799 N N . TYR A 1 107 ? -5.032 -7.209 -5.979 1.00 92.44 107 TYR A N 1
ATOM 800 C CA . TYR A 1 107 ? -6.220 -6.391 -6.210 1.00 92.44 107 TYR A CA 1
ATOM 801 C C . TYR A 1 107 ? -7.462 -7.002 -5.557 1.00 92.44 107 TYR A C 1
ATOM 803 O O . TYR A 1 107 ? -8.172 -6.316 -4.822 1.00 92.44 107 TYR A O 1
ATOM 811 N N . ILE A 1 108 ? -7.689 -8.306 -5.745 1.00 93.69 108 ILE A N 1
ATOM 812 C CA . ILE A 1 108 ? -8.805 -9.026 -5.115 1.00 93.69 108 ILE A CA 1
ATOM 813 C C . ILE A 1 108 ? -8.717 -8.927 -3.588 1.00 93.69 108 ILE A C 1
ATOM 815 O O . ILE A 1 108 ? -9.685 -8.532 -2.936 1.00 93.69 108 ILE A O 1
ATOM 819 N N . ALA A 1 109 ? -7.553 -9.236 -3.009 1.00 93.62 109 ALA A N 1
ATOM 820 C CA . ALA A 1 109 ? -7.341 -9.141 -1.569 1.00 93.62 109 ALA A CA 1
ATOM 821 C C . ALA A 1 109 ? -7.558 -7.708 -1.055 1.00 93.62 109 ALA A C 1
ATOM 823 O O . ALA A 1 109 ? -8.218 -7.508 -0.034 1.00 93.62 109 ALA A O 1
ATOM 824 N N . GLY A 1 110 ? -7.058 -6.709 -1.787 1.00 93.00 110 GLY A N 1
ATOM 825 C CA . GLY A 1 110 ? -7.225 -5.297 -1.464 1.00 93.00 110 GLY A CA 1
ATOM 826 C C . GLY A 1 110 ? -8.693 -4.882 -1.407 1.00 93.00 110 GLY A C 1
ATOM 827 O O . GLY A 1 110 ? -9.132 -4.314 -0.404 1.00 93.00 110 GLY A O 1
ATOM 828 N N . TYR A 1 111 ? -9.478 -5.233 -2.428 1.00 94.12 111 TYR A N 1
ATOM 829 C CA . TYR A 1 111 ? -10.911 -4.940 -2.458 1.00 94.12 111 TYR A CA 1
ATOM 830 C C . TYR A 1 111 ? -11.693 -5.671 -1.365 1.00 94.12 111 TYR A C 1
ATOM 832 O O . TYR A 1 111 ? -12.572 -5.069 -0.748 1.00 94.12 111 TYR A O 1
ATOM 840 N N . ILE A 1 112 ? -11.357 -6.930 -1.066 1.00 95.12 112 ILE A N 1
ATOM 841 C CA . ILE A 1 112 ? -11.985 -7.674 0.037 1.00 95.12 112 ILE A CA 1
ATOM 842 C C . ILE A 1 112 ? -11.725 -6.969 1.375 1.00 95.12 112 ILE A C 1
ATOM 844 O O . ILE A 1 112 ? -12.661 -6.748 2.144 1.00 95.12 112 ILE A O 1
ATOM 848 N N . LEU A 1 113 ? -10.481 -6.564 1.648 1.00 94.06 113 LEU A N 1
ATOM 849 C CA . LEU A 1 113 ? -10.128 -5.853 2.882 1.00 94.06 113 LEU A CA 1
ATOM 850 C C . LEU A 1 113 ? -10.863 -4.512 3.004 1.00 94.06 113 LEU A C 1
ATOM 852 O O . LEU A 1 113 ? -11.374 -4.186 4.078 1.00 94.06 113 LEU A O 1
ATOM 856 N N . MET A 1 114 ? -10.984 -3.765 1.905 1.00 92.75 114 MET A N 1
ATOM 857 C CA . MET A 1 114 ? -11.770 -2.529 1.875 1.00 92.75 114 MET A CA 1
ATOM 858 C C . MET A 1 114 ? -13.265 -2.782 2.095 1.00 92.75 114 MET A C 1
ATOM 860 O O . MET A 1 114 ? -13.907 -2.026 2.822 1.00 92.75 114 MET A O 1
ATOM 864 N N . GLY A 1 115 ? -13.818 -3.860 1.535 1.00 91.94 115 GLY A N 1
ATOM 865 C CA . GLY A 1 115 ? -15.202 -4.272 1.774 1.00 91.94 115 GLY A CA 1
ATOM 866 C C . GLY A 1 115 ? -15.467 -4.605 3.245 1.00 91.94 115 GLY A C 1
ATOM 867 O O . GLY A 1 115 ? -16.464 -4.161 3.815 1.00 91.94 115 GLY A O 1
ATOM 868 N N . ILE A 1 116 ? -14.536 -5.307 3.899 1.00 92.56 116 ILE A N 1
ATOM 869 C CA . ILE A 1 116 ? -14.600 -5.585 5.343 1.00 92.56 116 ILE A CA 1
ATOM 870 C C . ILE A 1 116 ? -14.552 -4.281 6.151 1.00 92.56 116 ILE A C 1
ATOM 872 O O . ILE A 1 116 ? -15.322 -4.120 7.101 1.00 92.56 116 ILE A O 1
ATOM 876 N N . ALA A 1 117 ? -13.680 -3.341 5.773 1.00 91.19 117 ALA A N 1
ATOM 877 C CA . ALA A 1 117 ? -13.599 -2.029 6.411 1.00 91.19 117 ALA A CA 1
ATOM 878 C C . ALA A 1 117 ? -14.923 -1.258 6.288 1.00 91.19 117 ALA A C 1
ATOM 880 O O . ALA A 1 117 ? -15.433 -0.754 7.288 1.00 91.19 117 ALA A O 1
ATOM 881 N N . ALA A 1 118 ? -15.516 -1.225 5.092 1.00 90.81 118 ALA A N 1
ATOM 882 C CA . ALA A 1 118 ? -16.796 -0.570 4.839 1.00 90.81 118 ALA A CA 1
ATOM 883 C C . ALA A 1 118 ? -17.940 -1.206 5.643 1.00 90.81 118 ALA A C 1
ATOM 885 O O . ALA A 1 118 ? -18.747 -0.491 6.233 1.00 90.81 118 ALA A O 1
ATOM 886 N N . ASN A 1 119 ? -17.983 -2.538 5.738 1.00 91.00 119 ASN A N 1
ATOM 887 C CA . ASN A 1 119 ? -18.996 -3.229 6.534 1.00 91.00 119 ASN A CA 1
ATOM 888 C C . ASN A 1 119 ? -18.872 -2.906 8.033 1.00 91.00 119 ASN A C 1
ATOM 890 O O . ASN A 1 119 ? -19.862 -2.601 8.693 1.00 91.00 119 ASN A O 1
ATOM 894 N N . LYS A 1 120 ? -17.645 -2.897 8.567 1.00 87.44 120 LYS A N 1
ATOM 895 C CA . LYS A 1 120 ? -17.381 -2.481 9.954 1.00 87.44 120 LYS A CA 1
ATOM 896 C C . LYS A 1 120 ? -17.770 -1.024 10.204 1.00 87.44 120 LYS A C 1
ATOM 898 O O . LYS A 1 120 ? -18.301 -0.713 11.266 1.00 87.44 120 LYS A O 1
ATOM 903 N N . LEU A 1 121 ? -17.526 -0.142 9.236 1.00 88.75 121 LEU A N 1
ATOM 904 C CA . LEU A 1 121 ? -17.931 1.258 9.319 1.00 88.75 121 LEU A CA 1
ATOM 905 C C . LEU A 1 121 ? -19.458 1.399 9.343 1.00 88.75 121 LEU A C 1
ATOM 907 O O . LEU A 1 121 ? -19.984 2.169 10.140 1.00 88.75 121 LEU A O 1
ATOM 911 N N . LEU A 1 122 ? -20.169 0.636 8.510 1.00 88.94 122 LEU A N 1
ATOM 912 C CA . LEU A 1 122 ? -21.632 0.617 8.491 1.00 88.94 122 LEU A CA 1
ATOM 913 C C . LEU A 1 122 ? -22.219 0.142 9.824 1.00 88.94 122 LEU A C 1
ATOM 915 O O . LEU A 1 122 ? -23.153 0.776 10.308 1.00 88.94 122 LEU A O 1
ATOM 919 N N . GLY A 1 123 ? -21.663 -0.913 10.429 1.00 86.25 123 GLY A N 1
ATOM 920 C CA . GLY A 1 123 ? -22.063 -1.361 11.771 1.00 86.25 123 GLY A CA 1
ATOM 921 C C . GLY A 1 123 ? -21.864 -0.263 12.821 1.00 86.25 123 GLY A C 1
ATOM 922 O O . GLY A 1 123 ? -22.796 0.088 13.540 1.00 86.25 123 GLY A O 1
ATOM 923 N N . ALA A 1 124 ? -20.699 0.394 12.798 1.00 84.69 124 ALA A N 1
ATOM 924 C CA . ALA A 1 124 ? -20.392 1.501 13.704 1.00 84.69 124 ALA A CA 1
ATOM 925 C C . ALA A 1 124 ? -21.377 2.676 13.578 1.00 84.69 124 ALA A C 1
ATOM 927 O O . ALA A 1 124 ? -21.766 3.271 14.579 1.00 84.69 124 ALA A O 1
ATOM 928 N N . ILE A 1 125 ? -21.776 3.022 12.348 1.00 85.38 125 ILE A N 1
ATOM 929 C CA . ILE A 1 125 ? -22.727 4.112 12.080 1.00 85.38 125 ILE A CA 1
ATOM 930 C C . ILE A 1 125 ? -24.148 3.721 12.502 1.00 85.38 125 ILE A C 1
ATOM 932 O O . ILE A 1 125 ? -24.895 4.569 12.985 1.00 85.38 125 ILE A O 1
ATOM 936 N N . LYS A 1 126 ? -24.528 2.449 12.338 1.00 84.69 126 LYS A N 1
ATOM 937 C CA . LYS A 1 126 ? -25.836 1.929 12.765 1.00 84.69 126 LYS A CA 1
ATOM 938 C C . LYS A 1 126 ? -25.964 1.768 14.285 1.00 84.69 126 LYS A C 1
ATOM 940 O O . LYS A 1 126 ? -27.082 1.590 14.759 1.00 84.69 126 LYS A O 1
ATOM 945 N N . GLY A 1 127 ? -24.864 1.885 15.032 1.00 70.94 127 GLY A N 1
ATOM 946 C CA . GLY A 1 127 ? -24.842 1.720 16.486 1.00 70.94 127 GLY A CA 1
ATOM 947 C C . GLY A 1 127 ? -24.856 0.258 16.940 1.00 70.94 127 GLY A C 1
ATOM 948 O O . GLY A 1 127 ? -25.294 -0.010 18.058 1.00 70.94 127 GLY A O 1
ATOM 949 N N . GLU A 1 128 ? -24.414 -0.659 16.071 1.00 56.41 128 GLU A N 1
ATOM 950 C CA . GLU A 1 128 ? -24.207 -2.088 16.366 1.00 56.41 128 GLU A CA 1
ATOM 951 C C . GLU A 1 128 ? -22.824 -2.364 16.977 1.00 56.41 128 GLU A C 1
ATOM 953 O O . GLU A 1 128 ? -21.841 -1.677 16.600 1.00 56.41 128 GLU A O 1
#

Secondary structure (DSSP, 8-state):
-HHHHHHHHHHHHHHHHHHHHHHHHTS--HHHHHHHHHHHHHHHHHHHHHHHHHHHHHHSTTSHHHHHHHHHHHHHHHHHHHHHHTSHHHHTTS-HHHHHHHHHHHHHHHHHHHHHHHHHHHHHHHT-

Sequence (128 aa):
MKHIVVLSFVLFPALAFAGTVESLAEFEDNSGLLASLSVWSAIIVAFITIAMVWIGGSRMHGGIFGSVLNYFSAGMTALFLGFITGVPWVQSLASAFYLDLINSSLYIAGYILMGIAANKLLGAIKGE

Foldseek 3Di:
DVVVVVVCLLCVLVVVLVVVLVVVVVDPDVVVNVVSVVLSVVLNVLSVVLVVLLVVLVVVPPDLLSVLSNLLSQLSVLQSVLVVLVDPVNCVVDPPVVSPVSNVVSNVSSVVSNVVSVVSVVCVVVVD